Protein AF-A0A6H3NL16-F1 (afdb_monomer_lite)

Sequence (91 aa):
MRSLIVSVFFLVLLSHCTKTNPSYEACERADLDYLACSLVVYQSYAFCSERSSTLSGTTDAKASAKFQCDAERLVGSYLCEDIKKKTCGTK

pLDDT: mean 84.45, std 13.77, range [49.88, 97.88]

Organism: NCBI:txid2484903

Foldseek 3Di:
DVVVVVVVVVVVVVVVVPCDPVLNVQLVVLVVQLVVLLVVLVVQLVVQLVVLVVDPDDPVSSVVSNVVSVVSSVVSNVVSVVSSCVRNVPD

Radius of gyration: 24.75 Å; chains: 1; bounding box: 72×12×55 Å

Structure (mmCIF, N/CA/C/O backbone):
data_AF-A0A6H3NL16-F1
#
_entry.id   AF-A0A6H3NL16-F1
#
loop_
_atom_site.group_PDB
_atom_site.id
_atom_site.type_symbol
_atom_site.label_atom_id
_atom_site.label_alt_id
_atom_site.label_comp_id
_atom_site.label_asym_id
_atom_site.label_entity_id
_atom_site.label_seq_id
_atom_site.pdbx_PDB_ins_code
_atom_site.Cartn_x
_atom_site.Cartn_y
_atom_site.Cartn_z
_atom_site.occupancy
_atom_site.B_iso_or_equiv
_atom_site.auth_seq_id
_atom_site.auth_comp_id
_atom_site.auth_asym_id
_atom_site.auth_atom_id
_atom_site.pdbx_PDB_model_num
ATOM 1 N N . MET A 1 1 ? -52.778 3.114 34.485 1.00 58.16 1 MET A N 1
ATOM 2 C CA . MET A 1 1 ? -51.360 3.001 34.912 1.00 58.16 1 MET A CA 1
ATOM 3 C C . MET A 1 1 ? -50.565 1.963 34.111 1.00 58.16 1 MET A C 1
ATOM 5 O O . MET A 1 1 ? -49.509 2.320 33.616 1.00 58.16 1 MET A O 1
ATOM 9 N N . ARG A 1 2 ? -51.069 0.736 33.876 1.00 65.31 2 ARG A N 1
ATOM 10 C CA . ARG A 1 2 ? -50.381 -0.294 33.055 1.00 65.31 2 ARG A CA 1
ATOM 11 C C . ARG A 1 2 ? -49.961 0.153 31.641 1.00 65.31 2 ARG A C 1
ATOM 13 O O . ARG A 1 2 ? -48.857 -0.164 31.228 1.00 65.31 2 ARG A O 1
ATOM 20 N N . SER A 1 3 ? -50.796 0.921 30.934 1.00 66.75 3 SER A N 1
ATOM 21 C CA . SER A 1 3 ? -50.500 1.360 29.553 1.00 66.75 3 SER A CA 1
ATOM 22 C C . SER A 1 3 ? -49.301 2.323 29.456 1.00 66.75 3 SER A C 1
ATOM 24 O O . SER A 1 3 ? -48.485 2.224 28.544 1.00 66.75 3 SER A O 1
ATOM 26 N N . LEU A 1 4 ? -49.128 3.206 30.450 1.00 71.31 4 LEU A N 1
ATOM 27 C CA . LEU A 1 4 ? -47.989 4.133 30.510 1.00 71.31 4 LEU A CA 1
ATOM 28 C C . LEU A 1 4 ? -46.668 3.400 30.776 1.00 71.31 4 LEU A C 1
ATOM 30 O O . LEU A 1 4 ? -45.652 3.747 30.187 1.00 71.31 4 LEU A O 1
ATOM 34 N N . ILE A 1 5 ? -46.693 2.355 31.607 1.00 75.06 5 ILE A N 1
ATOM 35 C CA . ILE A 1 5 ? -45.505 1.555 31.935 1.00 75.06 5 ILE A CA 1
ATOM 36 C C . ILE A 1 5 ? -44.994 0.817 30.692 1.00 75.06 5 ILE A C 1
ATOM 38 O O . ILE A 1 5 ? -43.796 0.820 30.435 1.00 75.06 5 ILE A O 1
ATOM 42 N N . VAL A 1 6 ? -45.895 0.245 29.886 1.00 72.56 6 VAL A N 1
ATOM 43 C CA . VAL A 1 6 ? -45.532 -0.450 28.638 1.00 72.56 6 VAL A CA 1
ATOM 44 C C . VAL A 1 6 ? -44.947 0.521 27.609 1.00 72.56 6 VAL A C 1
ATOM 46 O O . VAL A 1 6 ? -43.949 0.198 26.973 1.00 72.56 6 VAL A O 1
ATOM 49 N N . SER A 1 7 ? -45.515 1.726 27.492 1.00 74.56 7 SER A N 1
ATOM 50 C CA . SER A 1 7 ? -45.012 2.767 26.584 1.00 74.56 7 SER A CA 1
ATOM 51 C C . SER A 1 7 ? -43.606 3.250 26.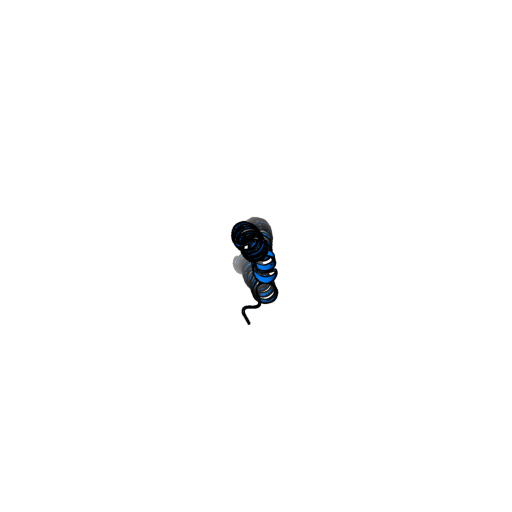969 1.00 74.56 7 SER A C 1
ATOM 53 O O . SER A 1 7 ? -42.714 3.325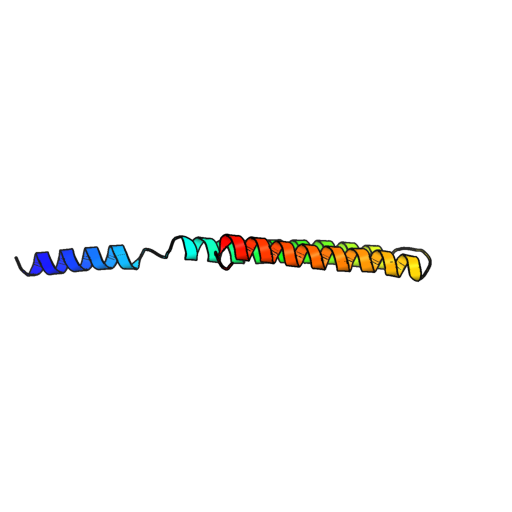 26.124 1.00 74.56 7 SER A O 1
ATOM 55 N N . VAL A 1 8 ? -43.364 3.484 28.265 1.00 77.19 8 VAL A N 1
ATOM 56 C CA . VAL A 1 8 ? -42.035 3.863 28.776 1.00 77.19 8 VAL A CA 1
ATOM 57 C C . VAL A 1 8 ? -41.019 2.736 28.568 1.00 77.19 8 VAL A C 1
ATOM 59 O O . VAL A 1 8 ? -39.892 2.998 28.157 1.00 77.19 8 VAL A O 1
ATOM 62 N N . PHE A 1 9 ? -41.415 1.478 28.776 1.00 75.06 9 PHE A N 1
ATOM 63 C CA . PHE A 1 9 ? -40.534 0.327 28.560 1.00 75.06 9 PHE A CA 1
ATOM 64 C C . PHE A 1 9 ? -40.134 0.171 27.083 1.00 75.06 9 PHE A C 1
ATOM 66 O O . PHE A 1 9 ? -38.976 -0.109 26.775 1.00 75.06 9 PHE A O 1
ATOM 73 N N . PHE A 1 10 ? -41.067 0.424 26.160 1.00 71.88 10 PHE A N 1
ATOM 74 C CA . PHE A 1 10 ? -40.798 0.408 24.720 1.00 71.88 10 PHE A CA 1
ATOM 75 C C . PHE A 1 10 ? -39.831 1.519 24.285 1.00 71.88 10 PHE A C 1
ATOM 77 O O . PHE A 1 10 ? -38.934 1.272 23.481 1.00 71.88 10 PHE A O 1
ATOM 84 N N . LEU A 1 11 ? -39.961 2.725 24.847 1.00 66.56 11 LEU A N 1
ATOM 85 C CA . LEU A 1 11 ? -39.048 3.847 24.587 1.00 66.56 11 LEU A CA 1
ATOM 86 C C . LEU A 1 11 ? -37.617 3.572 25.084 1.00 66.56 11 LEU A C 1
ATOM 88 O O . LEU A 1 11 ? -36.640 3.935 24.424 1.00 66.56 11 LEU A O 1
ATOM 92 N N . VAL A 1 12 ? -37.477 2.880 26.217 1.00 68.12 12 VAL A N 1
ATOM 93 C CA . VAL A 1 12 ? -36.165 2.472 26.744 1.00 68.12 12 VAL A CA 1
ATOM 94 C C . VAL A 1 12 ? -35.525 1.395 25.859 1.00 68.12 12 VAL A C 1
ATOM 96 O O . VAL A 1 12 ? -34.341 1.485 25.550 1.00 68.12 12 VAL A O 1
ATOM 99 N N . LEU A 1 13 ? -36.303 0.432 25.355 1.00 63.47 13 LEU A N 1
ATOM 100 C CA . LEU A 1 13 ? -35.801 -0.580 24.414 1.00 63.47 13 LEU A CA 1
ATOM 101 C C . LEU A 1 13 ? -35.346 0.038 23.079 1.00 63.47 13 LEU A C 1
ATOM 103 O O . LEU A 1 13 ? -34.277 -0.303 22.573 1.00 63.47 13 LEU A O 1
ATOM 107 N N . LEU A 1 14 ? -36.101 1.002 22.543 1.00 60.12 14 LEU A N 1
ATOM 108 C CA . LEU A 1 14 ? -35.741 1.723 21.314 1.00 60.12 14 LEU A CA 1
ATOM 109 C C . LEU A 1 14 ? -34.437 2.524 21.455 1.00 60.12 14 LEU A C 1
ATOM 111 O O . LEU A 1 14 ? -33.633 2.544 20.527 1.00 60.12 14 LEU A O 1
ATOM 115 N N . SER A 1 15 ? -34.187 3.135 22.616 1.00 60.62 15 SER A N 1
ATOM 116 C CA . SER A 1 15 ? -32.954 3.902 22.871 1.00 60.62 15 SER A CA 1
ATOM 117 C C . SER A 1 15 ? -31.713 3.035 23.133 1.00 60.62 15 SER A C 1
ATOM 119 O O . SER A 1 15 ? -30.594 3.551 23.142 1.00 60.62 15 SER A O 1
ATOM 121 N N . HIS A 1 16 ? -31.876 1.724 23.328 1.00 57.25 16 HIS A N 1
ATOM 122 C CA . HIS A 1 16 ? -30.769 0.766 23.436 1.00 57.25 16 HIS A CA 1
ATOM 123 C C . HIS A 1 16 ? -30.501 -0.014 22.142 1.00 57.25 16 HIS A C 1
ATOM 125 O O . HIS A 1 16 ? -29.377 -0.469 21.949 1.00 57.25 16 HIS A O 1
ATOM 131 N N . CYS A 1 17 ? -31.470 -0.115 21.227 1.00 55.56 17 CYS A N 1
ATOM 132 C CA . CYS A 1 17 ? -31.272 -0.769 19.927 1.00 55.56 17 CYS A CA 1
ATOM 133 C C . CYS A 1 17 ? -30.559 0.099 18.879 1.00 55.56 17 CYS A C 1
ATOM 135 O O . CYS A 1 17 ? -29.993 -0.445 17.936 1.00 55.56 17 CYS A O 1
ATOM 137 N N . THR A 1 18 ? -30.562 1.427 19.013 1.00 56.19 18 THR A N 1
ATOM 138 C CA . THR A 1 18 ? -29.912 2.332 18.044 1.00 56.19 18 THR A CA 1
ATOM 139 C C . THR A 1 18 ? -28.427 2.559 18.312 1.00 56.19 18 THR A C 1
ATOM 141 O O . THR A 1 18 ? -27.749 3.196 17.510 1.00 56.19 18 THR A O 1
ATOM 144 N N . LYS A 1 19 ? -27.897 2.048 19.427 1.00 50.06 19 LYS A N 1
ATOM 145 C CA . LYS A 1 19 ? -26.493 2.217 19.791 1.00 50.06 19 L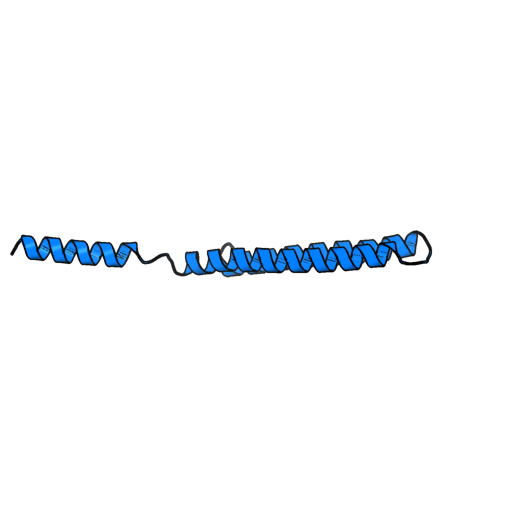YS A CA 1
ATOM 146 C C . LYS A 1 19 ? -25.666 1.121 19.122 1.00 50.06 19 LYS A C 1
ATOM 148 O O . LYS A 1 19 ? -25.302 0.131 19.754 1.00 50.06 19 LYS A O 1
ATOM 153 N N . THR A 1 20 ? -25.375 1.290 17.832 1.00 58.50 20 THR A N 1
ATOM 154 C CA . THR A 1 20 ? -24.235 0.593 17.228 1.00 5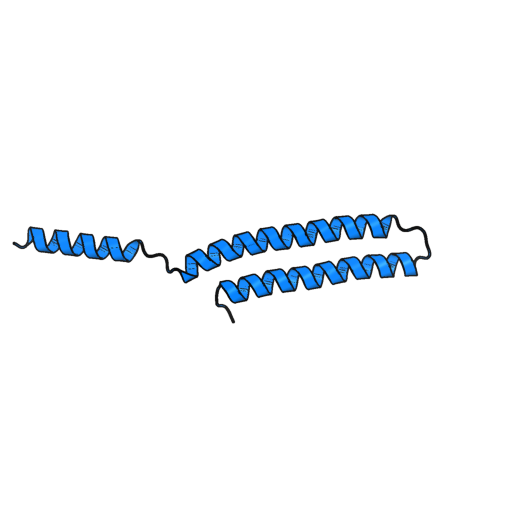8.50 20 THR A CA 1
ATOM 155 C C . THR A 1 20 ? -23.022 0.881 18.108 1.00 58.50 20 THR A C 1
ATOM 157 O O . THR A 1 20 ? -22.809 2.006 18.565 1.00 58.50 20 THR A O 1
ATOM 160 N N . ASN A 1 21 ? -22.284 -0.167 18.473 1.00 64.25 21 ASN A N 1
ATOM 161 C CA . ASN A 1 21 ? -21.104 -0.010 19.312 1.00 64.25 21 ASN A CA 1
ATOM 162 C C . ASN A 1 21 ? -20.186 1.018 18.618 1.00 64.25 21 ASN A C 1
ATOM 164 O O . ASN A 1 21 ? -19.914 0.834 17.435 1.00 64.25 21 ASN A O 1
ATOM 168 N N . PRO A 1 22 ? -19.709 2.085 19.279 1.00 66.81 22 PRO A N 1
ATOM 169 C CA . PRO A 1 22 ? -18.797 3.047 18.651 1.00 66.81 22 PRO A CA 1
ATOM 170 C C . PRO A 1 22 ? -17.545 2.370 18.064 1.00 66.81 22 PRO A C 1
ATOM 172 O O . PRO A 1 22 ? -16.973 2.854 17.095 1.00 66.81 22 PRO A O 1
ATOM 175 N N . SER A 1 23 ? -17.163 1.201 18.592 1.00 70.81 23 SER A N 1
ATOM 176 C CA . SER A 1 23 ? -16.121 0.342 18.018 1.00 70.81 23 SER A CA 1
ATOM 177 C C . SER A 1 23 ? -16.483 -0.241 16.644 1.00 70.81 23 SER A C 1
ATOM 179 O O . SER A 1 23 ? -15.588 -0.502 15.847 1.00 70.81 23 SER A O 1
ATOM 181 N N . TYR A 1 24 ? -17.768 -0.476 16.368 1.00 70.81 24 TYR A N 1
ATOM 182 C CA . TYR A 1 24 ? -18.264 -0.985 15.088 1.00 70.81 24 TYR A CA 1
ATOM 183 C C . TYR A 1 24 ? -18.229 0.106 14.015 1.00 70.81 24 TYR A C 1
ATOM 185 O O . TYR A 1 24 ? -17.660 -0.110 12.953 1.00 70.81 24 TYR A O 1
ATOM 193 N N . GLU A 1 25 ? -18.748 1.298 14.320 1.00 81.00 25 GLU A N 1
ATOM 194 C CA . GLU A 1 25 ? -18.713 2.440 13.392 1.00 81.00 25 GLU A CA 1
ATOM 195 C C . GLU A 1 25 ? -17.268 2.868 13.076 1.00 81.00 25 GLU A C 1
ATOM 197 O O . GLU A 1 25 ? -16.928 3.156 11.929 1.00 81.00 25 GLU A O 1
ATOM 202 N N . ALA A 1 26 ? -16.381 2.836 14.078 1.00 80.19 26 ALA A N 1
ATOM 203 C CA . ALA A 1 26 ? -14.955 3.082 13.875 1.00 80.19 26 ALA A CA 1
ATOM 204 C C . ALA A 1 26 ? -14.307 2.043 12.945 1.00 80.19 26 ALA A C 1
ATOM 206 O O . ALA A 1 26 ? -13.464 2.400 12.124 1.00 80.19 26 ALA A O 1
ATOM 207 N N . CYS A 1 27 ? -14.708 0.773 13.043 1.00 84.44 27 CYS A N 1
ATOM 208 C CA . CYS A 1 27 ? -14.171 -0.285 12.193 1.00 84.44 27 CYS A CA 1
ATOM 209 C C . CYS A 1 27 ? -14.724 -0.221 10.759 1.00 84.44 27 CYS A C 1
ATOM 211 O O . CYS A 1 27 ? -13.965 -0.386 9.811 1.00 84.44 27 CYS A O 1
ATOM 213 N N . GLU A 1 28 ? -16.003 0.119 10.580 1.00 87.06 28 GLU A N 1
ATOM 214 C CA . GLU A 1 28 ? -16.588 0.361 9.253 1.00 87.06 28 GLU A CA 1
ATOM 215 C C . GLU A 1 28 ? -15.878 1.519 8.532 1.00 87.06 28 GLU A C 1
ATOM 217 O O . GLU A 1 28 ? -15.559 1.439 7.344 1.00 87.06 28 GLU A O 1
ATOM 222 N N . ARG A 1 29 ? -15.540 2.585 9.266 1.00 87.50 29 ARG A N 1
ATOM 223 C CA . ARG A 1 29 ? -14.727 3.677 8.719 1.00 87.50 29 ARG A CA 1
ATOM 224 C C . ARG A 1 29 ? -13.298 3.232 8.400 1.00 87.50 29 ARG A C 1
ATOM 226 O O . ARG A 1 29 ? -12.771 3.598 7.354 1.00 87.50 29 ARG A O 1
ATOM 233 N N . ALA A 1 30 ? -12.698 2.399 9.250 1.00 89.50 30 ALA A N 1
ATOM 234 C CA . ALA A 1 30 ? -11.371 1.834 9.012 1.00 89.50 30 ALA A CA 1
ATOM 235 C C . ALA A 1 30 ? -11.315 0.934 7.766 1.00 89.50 30 ALA A C 1
ATOM 237 O O . ALA A 1 30 ? -10.277 0.864 7.112 1.00 89.50 30 ALA A O 1
ATOM 238 N N . ASP A 1 31 ? -12.414 0.259 7.419 1.00 91.31 31 ASP A N 1
ATOM 239 C CA . ASP A 1 31 ? -12.530 -0.507 6.174 1.00 91.31 31 ASP A CA 1
ATOM 240 C C . ASP A 1 31 ? -12.473 0.396 4.939 1.00 91.31 31 ASP A C 1
ATOM 242 O O . ASP A 1 31 ? -11.754 0.097 3.981 1.00 91.31 31 ASP A O 1
ATOM 246 N N . LEU A 1 32 ? -13.176 1.530 4.972 1.00 92.88 32 LEU A N 1
ATOM 247 C CA . LEU A 1 32 ? -13.097 2.547 3.920 1.00 92.88 32 LEU A CA 1
ATOM 248 C C . LEU A 1 32 ? -11.686 3.142 3.816 1.00 92.88 32 LEU A C 1
ATOM 250 O O . LEU A 1 32 ? -11.154 3.263 2.711 1.00 92.88 32 LEU A O 1
ATOM 254 N N . ASP A 1 33 ? -11.055 3.449 4.950 1.00 93.06 33 ASP A N 1
ATOM 255 C CA . ASP A 1 33 ? -9.683 3.966 4.986 1.00 93.06 33 ASP A CA 1
ATOM 256 C C . ASP A 1 33 ? -8.672 2.935 4.456 1.00 93.06 33 ASP A C 1
ATOM 258 O O . ASP A 1 33 ? -7.746 3.286 3.722 1.00 93.06 33 ASP A O 1
ATOM 262 N N . TYR A 1 34 ? -8.868 1.646 4.753 1.00 94.81 34 TYR A N 1
ATOM 263 C CA . TYR A 1 34 ? -8.073 0.553 4.191 1.00 94.81 34 TYR A CA 1
ATOM 264 C C . TYR A 1 34 ? -8.213 0.466 2.667 1.00 94.81 34 TYR A C 1
ATOM 266 O O . TYR A 1 34 ? -7.213 0.323 1.957 1.00 94.81 34 TYR A O 1
ATOM 274 N N . LEU A 1 35 ? -9.435 0.583 2.139 1.00 96.19 35 LEU A N 1
ATOM 275 C CA . LEU A 1 35 ? -9.677 0.598 0.694 1.00 96.19 35 LEU A CA 1
ATOM 276 C C . LEU A 1 35 ? -9.003 1.802 0.024 1.00 96.19 35 LEU A C 1
ATOM 278 O O . LEU A 1 35 ? -8.346 1.643 -1.002 1.00 96.19 35 LEU A O 1
ATOM 282 N N . ALA A 1 36 ? -9.090 2.989 0.623 1.00 97.25 36 ALA A N 1
ATOM 283 C CA . ALA A 1 36 ? -8.408 4.175 0.111 1.00 97.25 36 ALA A CA 1
ATOM 284 C C . ALA A 1 36 ? -6.878 4.011 0.140 1.00 97.25 36 ALA A C 1
ATOM 286 O O . ALA A 1 36 ? -6.201 4.272 -0.854 1.00 97.25 36 ALA A O 1
ATOM 287 N N . CYS A 1 37 ? -6.332 3.520 1.254 1.00 96.94 37 CYS A N 1
ATOM 288 C CA . CYS A 1 37 ? -4.902 3.268 1.417 1.00 96.94 37 CYS A CA 1
ATOM 289 C C . CYS A 1 37 ? -4.388 2.246 0.392 1.00 96.94 37 CYS A C 1
ATOM 291 O O . CYS A 1 37 ? -3.409 2.501 -0.310 1.00 96.94 37 CYS A O 1
ATOM 293 N N . SER A 1 38 ? -5.084 1.116 0.244 1.00 96.88 38 SER A N 1
ATOM 294 C CA . SER A 1 38 ? -4.720 0.073 -0.720 1.00 96.88 38 SER A CA 1
ATOM 295 C C . SER A 1 38 ? -4.800 0.561 -2.168 1.00 96.88 38 SER A C 1
ATOM 297 O O . SER A 1 38 ? -3.918 0.229 -2.962 1.00 96.88 38 SER A O 1
ATOM 299 N N . LEU A 1 39 ? -5.779 1.407 -2.505 1.00 97.81 39 LEU A N 1
ATOM 300 C CA . LEU A 1 39 ? -5.871 2.037 -3.822 1.00 97.81 39 LEU A CA 1
ATOM 301 C C . LEU A 1 39 ? -4.657 2.933 -4.106 1.00 97.81 39 LEU A C 1
ATOM 303 O O . LEU A 1 39 ? -4.065 2.834 -5.180 1.00 97.81 39 LEU A O 1
ATOM 307 N N . VAL A 1 40 ? -4.249 3.763 -3.140 1.00 97.69 40 VAL A N 1
ATOM 308 C CA . VAL A 1 40 ? -3.070 4.636 -3.276 1.00 97.69 40 VAL A CA 1
ATOM 309 C C . VAL A 1 40 ? -1.792 3.814 -3.447 1.00 97.69 40 VAL A C 1
ATOM 311 O O . VAL A 1 40 ? -1.006 4.101 -4.347 1.00 97.69 40 VAL A O 1
ATOM 314 N N . VAL A 1 41 ? -1.604 2.766 -2.637 1.00 97.88 41 VAL A N 1
ATOM 315 C CA . VAL A 1 41 ? -0.455 1.847 -2.741 1.00 97.88 41 VAL A CA 1
ATOM 316 C C . VAL A 1 41 ? -0.428 1.141 -4.098 1.00 97.88 41 VAL A C 1
ATOM 318 O O . VAL A 1 41 ? 0.629 0.975 -4.705 1.00 97.88 41 VAL A O 1
ATOM 321 N N . TYR A 1 42 ? -1.588 0.728 -4.606 1.00 97.06 42 TYR A N 1
ATOM 322 C CA . TYR A 1 42 ? -1.674 0.116 -5.926 1.00 97.06 42 TYR A CA 1
ATOM 323 C C . TYR A 1 42 ? -1.329 1.111 -7.039 1.00 97.06 42 TYR A C 1
ATOM 325 O O . TYR A 1 42 ? -0.611 0.769 -7.977 1.00 97.06 42 TYR A O 1
ATOM 333 N N . GLN A 1 43 ? -1.809 2.349 -6.939 1.00 97.69 43 GLN A N 1
ATOM 334 C CA . GLN A 1 43 ? -1.579 3.365 -7.958 1.00 97.69 43 GLN A CA 1
ATOM 335 C C . GLN A 1 43 ? -0.119 3.839 -7.982 1.00 97.69 43 GLN A C 1
ATOM 337 O O . GLN A 1 43 ? 0.453 4.000 -9.062 1.00 97.69 43 GLN A O 1
ATOM 342 N N . SER A 1 44 ? 0.514 3.988 -6.813 1.00 96.44 44 SER A N 1
ATOM 343 C CA . SER A 1 44 ? 1.948 4.278 -6.719 1.00 96.44 44 SER A CA 1
ATOM 344 C C . SER A 1 44 ? 2.788 3.128 -7.276 1.00 96.44 44 SER A C 1
ATOM 346 O O . SER A 1 44 ? 3.710 3.367 -8.057 1.00 96.44 44 SER A O 1
ATOM 348 N N . TYR A 1 45 ? 2.417 1.880 -6.967 1.00 97.19 45 TYR A N 1
ATOM 349 C CA . TYR A 1 45 ? 3.039 0.698 -7.553 1.00 97.19 45 TYR A CA 1
ATOM 350 C C . TYR A 1 45 ? 2.919 0.676 -9.075 1.00 97.19 45 TYR A C 1
ATOM 352 O O . TYR A 1 45 ? 3.916 0.450 -9.754 1.00 97.19 45 TYR A O 1
ATOM 360 N N . ALA A 1 46 ? 1.723 0.907 -9.620 1.00 96.88 46 ALA A N 1
ATOM 361 C CA . ALA A 1 46 ? 1.489 0.887 -11.060 1.00 96.88 46 ALA A CA 1
ATOM 362 C C . ALA A 1 46 ? 2.378 1.916 -11.770 1.00 96.88 46 ALA A C 1
ATOM 364 O O . ALA A 1 46 ? 3.086 1.569 -12.714 1.00 96.88 46 ALA A O 1
ATOM 365 N N . PHE A 1 47 ? 2.431 3.141 -11.242 1.00 96.00 47 PHE A N 1
ATOM 366 C CA . PHE A 1 47 ? 3.302 4.192 -11.758 1.00 96.00 47 PHE A CA 1
ATOM 367 C C . PHE A 1 47 ? 4.792 3.821 -11.668 1.00 96.00 47 PHE A C 1
ATOM 369 O O . PHE A 1 47 ? 5.538 3.976 -12.637 1.00 96.00 47 PHE A O 1
ATOM 376 N N . CYS A 1 48 ? 5.238 3.290 -10.527 1.00 95.94 48 CYS A N 1
ATOM 377 C CA . CYS A 1 48 ? 6.617 2.838 -10.339 1.00 95.94 48 CYS A CA 1
ATOM 378 C C . CYS A 1 48 ? 6.970 1.684 -11.292 1.00 95.94 48 CYS A C 1
ATOM 380 O O . CYS A 1 48 ? 8.019 1.690 -11.939 1.00 95.94 48 CYS A O 1
ATOM 382 N N . SER A 1 49 ? 6.081 0.699 -11.427 1.00 93.94 49 SER A N 1
ATOM 383 C CA . SER A 1 49 ? 6.265 -0.456 -12.303 1.00 93.94 49 SER A CA 1
ATOM 384 C C . SER A 1 49 ? 6.315 -0.034 -13.771 1.00 93.94 49 SER A C 1
ATOM 386 O O . SER A 1 49 ? 7.125 -0.560 -14.531 1.00 93.94 49 SER A O 1
ATOM 388 N N . GLU A 1 50 ? 5.482 0.918 -14.184 1.00 93.69 50 GLU A N 1
ATOM 389 C CA . GLU A 1 50 ? 5.524 1.465 -15.538 1.00 93.69 50 GLU A CA 1
ATOM 390 C C . GLU A 1 50 ? 6.855 2.184 -15.780 1.00 93.69 50 GLU A C 1
ATOM 392 O O . GLU A 1 50 ? 7.565 1.871 -16.737 1.00 93.69 50 GLU A O 1
ATOM 397 N N . ARG A 1 51 ? 7.286 3.048 -14.854 1.00 91.69 51 ARG A N 1
ATOM 398 C CA . ARG A 1 51 ? 8.585 3.721 -14.969 1.00 91.69 51 ARG A CA 1
ATOM 399 C C . ARG A 1 51 ? 9.760 2.755 -15.003 1.00 91.69 51 ARG A C 1
ATOM 401 O O . ARG A 1 51 ? 10.638 2.913 -15.851 1.00 91.69 51 ARG A O 1
ATOM 408 N N . SER A 1 52 ? 9.765 1.737 -14.147 1.00 90.50 52 SER A N 1
ATOM 409 C CA . SER A 1 52 ? 10.831 0.732 -14.143 1.00 90.50 52 SER A CA 1
ATOM 410 C C . SER A 1 52 ? 10.862 -0.090 -15.431 1.00 90.50 52 SER A C 1
ATOM 412 O O . SER A 1 52 ? 11.941 -0.443 -15.900 1.00 90.50 52 SER A O 1
ATOM 414 N N . SER A 1 53 ? 9.710 -0.317 -16.073 1.00 86.88 53 SER A N 1
ATOM 415 C CA . SER A 1 53 ? 9.656 -0.973 -17.386 1.00 86.88 53 SER A CA 1
ATOM 416 C C . SER A 1 53 ? 10.264 -0.123 -18.511 1.00 86.88 53 SER A C 1
ATOM 418 O O . SER A 1 53 ? 10.845 -0.670 -19.451 1.00 86.88 53 SER A O 1
ATOM 420 N N . THR A 1 54 ? 10.195 1.207 -18.386 1.00 89.31 54 THR A N 1
ATOM 421 C CA . THR A 1 54 ? 10.764 2.164 -19.353 1.00 89.31 54 THR A CA 1
ATOM 422 C C . THR A 1 54 ? 12.232 2.519 -19.102 1.00 89.31 54 THR A C 1
ATOM 424 O O . THR A 1 54 ? 12.832 3.213 -19.922 1.00 89.31 54 THR A O 1
ATOM 427 N N . LEU A 1 55 ? 12.836 2.056 -17.998 1.00 87.31 55 LEU A N 1
ATOM 428 C CA . LEU A 1 55 ? 14.248 2.315 -17.698 1.00 87.31 55 LEU A CA 1
ATOM 429 C C . LEU A 1 55 ? 15.152 1.731 -18.790 1.00 87.31 55 LEU A C 1
ATOM 431 O O . LEU A 1 55 ? 15.148 0.531 -19.050 1.00 87.31 55 LEU A O 1
ATOM 435 N N . SER A 1 56 ? 15.982 2.571 -19.397 1.00 80.38 56 SER A N 1
ATOM 436 C CA . SER A 1 56 ? 17.052 2.134 -20.297 1.00 80.38 56 SER A CA 1
ATOM 437 C C . SER A 1 56 ? 18.262 1.688 -19.473 1.00 80.38 56 SER A C 1
ATOM 439 O O . SER A 1 56 ? 18.729 2.434 -18.617 1.00 80.38 56 SER A O 1
ATOM 441 N N . GLY A 1 57 ? 18.783 0.481 -19.707 1.00 84.38 57 GLY A N 1
ATOM 442 C CA . GLY A 1 57 ? 19.904 -0.060 -18.932 1.00 84.38 57 GLY A CA 1
ATOM 443 C C . GLY A 1 57 ? 20.056 -1.575 -19.050 1.00 84.38 57 GLY A C 1
ATOM 444 O O . GLY A 1 57 ? 19.385 -2.214 -19.866 1.00 84.38 57 GLY A O 1
ATOM 445 N N . THR A 1 58 ? 20.944 -2.144 -18.230 1.00 87.44 58 THR A N 1
ATOM 446 C CA . THR A 1 58 ? 21.151 -3.596 -18.134 1.00 87.44 58 THR A CA 1
ATOM 447 C C . THR A 1 58 ? 19.921 -4.295 -17.554 1.00 87.44 58 THR A C 1
ATOM 449 O O . THR A 1 58 ? 19.104 -3.686 -16.857 1.00 87.44 58 THR A O 1
ATOM 452 N N . THR A 1 59 ? 19.787 -5.595 -17.819 1.00 89.00 59 THR A N 1
ATOM 453 C CA . THR A 1 59 ? 18.707 -6.425 -17.262 1.00 89.00 59 THR A CA 1
ATOM 454 C C . THR A 1 59 ? 18.665 -6.350 -15.735 1.00 89.00 59 THR A C 1
ATOM 456 O O . THR A 1 59 ? 17.586 -6.223 -15.162 1.00 89.00 59 THR A O 1
ATOM 459 N N . ASP A 1 60 ? 19.831 -6.326 -15.087 1.00 89.88 60 ASP A N 1
ATOM 460 C CA . ASP A 1 60 ? 19.948 -6.244 -13.628 1.00 89.88 60 ASP A CA 1
ATOM 461 C C . ASP A 1 60 ? 19.448 -4.904 -13.073 1.00 89.88 60 ASP A C 1
ATOM 463 O O . ASP A 1 60 ? 18.794 -4.873 -12.033 1.00 89.88 60 ASP A O 1
ATOM 467 N N . ALA A 1 61 ? 19.684 -3.797 -13.789 1.00 89.06 61 ALA A N 1
ATOM 468 C CA . ALA A 1 61 ? 19.186 -2.476 -13.404 1.00 89.06 61 ALA A CA 1
ATOM 469 C C . ALA A 1 61 ? 17.658 -2.365 -13.547 1.00 89.06 61 ALA A C 1
ATOM 471 O O . ALA A 1 61 ? 16.989 -1.754 -12.715 1.00 89.06 61 A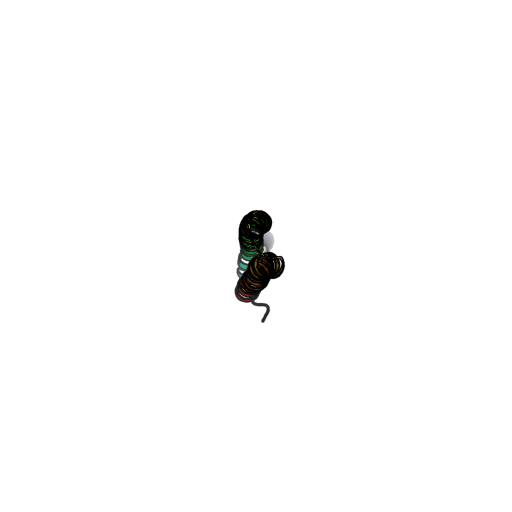LA A O 1
ATOM 472 N N . LYS A 1 62 ? 17.083 -2.987 -14.584 1.00 89.56 62 LYS A N 1
ATOM 473 C CA . LYS A 1 62 ? 15.622 -3.079 -14.743 1.00 89.56 62 LYS A CA 1
ATOM 474 C C . LYS A 1 62 ? 14.995 -3.944 -13.651 1.00 89.56 62 LYS A C 1
ATOM 476 O O . LYS A 1 62 ? 13.959 -3.582 -13.096 1.00 89.56 62 LYS A O 1
ATOM 481 N N . ALA A 1 63 ? 15.627 -5.074 -13.334 1.00 91.31 63 ALA A N 1
ATOM 482 C CA . ALA A 1 63 ? 15.163 -5.979 -12.293 1.00 91.31 63 ALA A CA 1
ATOM 483 C C . ALA A 1 63 ? 15.197 -5.309 -10.914 1.00 91.31 63 ALA A C 1
ATOM 485 O O . ALA A 1 63 ? 14.192 -5.344 -10.210 1.00 91.31 63 ALA A O 1
ATOM 486 N N . SER A 1 64 ? 16.300 -4.648 -10.547 1.00 93.38 64 SER A N 1
ATOM 487 C CA . SER A 1 64 ? 16.422 -3.967 -9.252 1.00 93.38 64 SER A CA 1
ATOM 488 C C . SER A 1 64 ? 15.393 -2.846 -9.079 1.00 93.38 64 SER A C 1
ATOM 490 O O . SER A 1 64 ? 14.758 -2.758 -8.029 1.00 93.38 64 SER A O 1
ATOM 492 N N . ALA A 1 65 ? 15.149 -2.052 -10.126 1.00 93.25 65 ALA A N 1
ATOM 493 C CA . ALA A 1 65 ? 14.124 -1.013 -10.106 1.00 93.25 65 ALA A CA 1
ATOM 494 C C . ALA A 1 65 ? 12.711 -1.593 -9.932 1.00 93.25 65 ALA A C 1
ATOM 496 O O . ALA A 1 65 ? 11.916 -1.065 -9.157 1.00 93.25 65 ALA A O 1
ATOM 497 N N . LYS A 1 66 ? 12.397 -2.709 -10.604 1.00 93.81 66 LYS A N 1
ATOM 498 C CA . LYS A 1 66 ? 11.115 -3.399 -10.415 1.00 93.81 66 LYS A CA 1
ATOM 499 C C . LYS A 1 66 ? 10.976 -3.964 -8.997 1.00 93.81 66 LYS A C 1
ATOM 501 O O . LYS A 1 66 ? 9.925 -3.793 -8.381 1.00 93.81 66 LYS A O 1
ATOM 506 N N . PHE A 1 67 ? 12.037 -4.578 -8.468 1.00 95.81 67 PHE A N 1
ATOM 507 C CA . PHE A 1 67 ? 12.071 -5.103 -7.101 1.00 95.81 67 PHE A CA 1
ATOM 508 C C . PHE A 1 67 ? 11.781 -4.023 -6.060 1.00 95.81 67 PHE A C 1
ATOM 510 O O . PHE A 1 67 ? 11.068 -4.290 -5.095 1.00 95.81 67 PHE A O 1
ATOM 517 N N . GLN A 1 68 ? 12.283 -2.804 -6.263 1.00 96.00 68 GLN A N 1
ATOM 518 C CA . GLN A 1 68 ? 11.974 -1.684 -5.380 1.00 96.00 68 GLN A CA 1
ATOM 519 C C . GLN A 1 68 ? 10.469 -1.370 -5.372 1.00 96.00 68 GLN A C 1
ATOM 521 O O . GLN A 1 68 ? 9.878 -1.274 -4.298 1.00 96.00 68 GLN A O 1
ATOM 526 N N . CYS A 1 69 ? 9.829 -1.301 -6.544 1.00 96.69 69 CYS A N 1
ATOM 527 C CA . CYS A 1 69 ? 8.383 -1.083 -6.635 1.00 96.69 69 CYS A CA 1
ATOM 528 C C . CYS A 1 69 ? 7.588 -2.195 -5.927 1.00 96.69 69 CYS A C 1
ATOM 530 O O . CYS A 1 69 ? 6.633 -1.918 -5.200 1.00 96.69 69 CYS A O 1
ATOM 532 N N . ASP A 1 70 ? 7.976 -3.460 -6.126 1.00 97.06 70 ASP A N 1
ATOM 533 C CA . ASP A 1 70 ? 7.316 -4.604 -5.485 1.00 97.06 70 ASP A CA 1
ATOM 534 C C . ASP A 1 70 ? 7.480 -4.567 -3.950 1.00 97.06 70 ASP A C 1
ATOM 536 O O . ASP A 1 70 ? 6.533 -4.880 -3.221 1.00 97.06 70 ASP A O 1
ATOM 540 N N . ALA A 1 71 ? 8.645 -4.134 -3.454 1.00 97.50 71 ALA A N 1
ATOM 541 C CA . ALA A 1 71 ? 8.913 -3.977 -2.026 1.00 97.50 71 ALA A CA 1
ATOM 542 C C . ALA A 1 71 ? 8.085 -2.842 -1.403 1.00 97.50 71 ALA A C 1
ATOM 544 O O . ALA A 1 71 ? 7.462 -3.038 -0.359 1.00 97.50 71 ALA A O 1
ATOM 545 N N . GLU A 1 72 ? 8.022 -1.679 -2.055 1.00 96.38 72 GLU A N 1
ATOM 546 C CA . GLU A 1 72 ? 7.205 -0.543 -1.608 1.00 96.38 72 GLU A CA 1
ATOM 547 C C . GLU A 1 72 ? 5.720 -0.913 -1.548 1.00 96.38 72 GLU A C 1
ATOM 549 O O . GLU A 1 72 ? 5.044 -0.604 -0.563 1.00 96.38 72 GLU A O 1
ATOM 554 N N . ARG A 1 73 ? 5.223 -1.654 -2.549 1.00 97.38 73 ARG A N 1
ATOM 555 C CA . ARG A 1 73 ? 3.853 -2.178 -2.542 1.00 97.38 73 ARG A CA 1
ATOM 556 C C . ARG A 1 73 ? 3.605 -3.071 -1.330 1.00 97.38 73 ARG A C 1
ATOM 558 O O . ARG A 1 73 ? 2.599 -2.902 -0.650 1.00 97.38 73 ARG A O 1
ATOM 565 N N . LEU A 1 74 ? 4.511 -4.012 -1.063 1.00 97.56 74 LEU A N 1
ATOM 566 C CA . LEU A 1 74 ? 4.376 -4.957 0.045 1.00 97.56 74 LEU A CA 1
ATOM 567 C C . LEU A 1 74 ? 4.332 -4.233 1.399 1.00 97.56 74 LEU A C 1
ATOM 569 O O . LEU A 1 74 ? 3.433 -4.480 2.201 1.00 97.56 74 LEU A O 1
ATOM 573 N N . VAL A 1 75 ? 5.269 -3.312 1.633 1.00 97.69 75 VAL A N 1
ATOM 574 C CA . VAL A 1 75 ? 5.321 -2.508 2.864 1.00 97.69 75 VAL A CA 1
ATOM 575 C C . VAL A 1 75 ? 4.064 -1.650 3.007 1.00 97.69 75 VAL A C 1
ATOM 577 O O . VAL A 1 75 ? 3.468 -1.612 4.083 1.00 97.69 75 VAL A O 1
ATOM 580 N N . GLY A 1 76 ? 3.625 -1.008 1.922 1.00 96.75 76 GLY A N 1
ATOM 581 C CA . GLY A 1 76 ? 2.398 -0.217 1.900 1.00 96.75 76 GLY A CA 1
ATOM 582 C C . GLY A 1 76 ? 1.164 -1.043 2.265 1.00 96.75 76 GLY A C 1
ATOM 583 O O . GLY A 1 76 ? 0.373 -0.620 3.105 1.00 96.75 76 GLY A O 1
ATOM 584 N N . SER A 1 77 ? 1.019 -2.248 1.705 1.00 95.62 77 SER A N 1
ATOM 585 C CA . SER A 1 77 ? -0.094 -3.147 2.033 1.00 95.62 77 SER A CA 1
ATOM 586 C C . SER A 1 77 ? -0.109 -3.539 3.513 1.00 95.62 77 SER A C 1
ATOM 588 O O . SER A 1 77 ? -1.161 -3.451 4.148 1.00 95.62 77 SER A O 1
ATOM 590 N N . TYR A 1 78 ? 1.046 -3.896 4.087 1.00 96.69 78 TYR A N 1
ATOM 591 C CA . TYR A 1 78 ? 1.142 -4.196 5.519 1.00 96.69 78 TYR A CA 1
ATOM 592 C C . TYR A 1 78 ? 0.797 -2.991 6.395 1.00 96.69 78 TYR A C 1
ATOM 594 O O . TYR A 1 78 ? 0.119 -3.152 7.408 1.00 96.69 78 TYR A O 1
ATOM 602 N N . LEU A 1 79 ? 1.220 -1.787 6.002 1.00 96.19 79 LEU A N 1
ATOM 603 C CA . LEU A 1 79 ? 0.879 -0.562 6.720 1.00 96.19 79 LEU A CA 1
ATOM 604 C C . LEU A 1 79 ? -0.636 -0.314 6.716 1.00 96.19 79 LEU A C 1
ATOM 606 O O . LEU A 1 79 ? -1.206 -0.050 7.773 1.00 96.19 79 LEU A O 1
ATOM 610 N N . CYS A 1 80 ? -1.296 -0.438 5.559 1.00 95.56 80 CYS A N 1
ATOM 611 C CA . CYS A 1 80 ? -2.749 -0.282 5.468 1.00 95.56 80 CYS A CA 1
ATOM 612 C C . CYS A 1 80 ? -3.481 -1.294 6.369 1.00 95.56 80 CYS A C 1
ATOM 614 O O . CYS A 1 80 ? -4.424 -0.933 7.076 1.00 95.56 80 CYS A O 1
ATOM 616 N N . GLU A 1 81 ? -3.045 -2.559 6.374 1.00 94.19 81 GLU A N 1
ATOM 617 C CA . GLU A 1 81 ? -3.625 -3.590 7.242 1.00 94.19 81 GLU A CA 1
ATOM 618 C C . GLU A 1 81 ? -3.406 -3.313 8.731 1.00 94.19 81 GLU A C 1
ATOM 620 O O . GLU A 1 81 ? -4.323 -3.497 9.529 1.00 94.19 81 GLU A O 1
ATOM 625 N N . ASP A 1 82 ? -2.205 -2.886 9.116 1.00 94.50 82 ASP A N 1
ATOM 626 C CA . ASP A 1 82 ? -1.864 -2.585 10.506 1.00 94.50 82 ASP A CA 1
ATOM 627 C C . ASP A 1 82 ? -2.688 -1.405 11.042 1.00 94.50 82 ASP A C 1
ATOM 629 O O . ASP A 1 82 ? -3.217 -1.471 12.153 1.00 94.50 82 ASP A O 1
ATOM 633 N N . ILE A 1 83 ? -2.895 -0.365 10.225 1.00 90.81 83 ILE A N 1
ATOM 634 C CA . ILE A 1 83 ? -3.792 0.753 10.552 1.00 90.81 83 ILE A CA 1
ATOM 635 C C . ILE A 1 83 ? -5.211 0.236 10.807 1.00 90.81 83 ILE A C 1
ATOM 637 O O . ILE A 1 83 ? -5.788 0.527 11.855 1.00 90.81 83 ILE A O 1
ATOM 641 N N . LYS A 1 84 ? -5.761 -0.580 9.899 1.00 90.88 84 LYS A N 1
ATOM 642 C CA . LYS A 1 84 ? -7.103 -1.154 10.065 1.00 90.88 84 LYS A CA 1
ATOM 643 C C . LYS A 1 84 ? -7.211 -1.999 11.338 1.00 90.88 84 LYS A C 1
ATOM 645 O O . LYS A 1 84 ? -8.146 -1.811 12.114 1.00 90.88 84 LYS A O 1
ATOM 650 N N . LYS A 1 85 ? -6.255 -2.902 11.583 1.00 89.75 85 LYS A N 1
ATOM 651 C CA . LYS A 1 85 ? -6.232 -3.771 12.776 1.00 89.75 85 LYS A CA 1
ATOM 652 C C . LYS A 1 85 ? -6.205 -2.961 14.069 1.00 89.75 85 LYS A C 1
ATOM 654 O O . LYS A 1 85 ? -6.969 -3.252 14.990 1.00 89.75 85 LYS A O 1
ATOM 659 N N . LYS A 1 86 ? -5.378 -1.912 14.116 1.00 88.75 86 LYS A N 1
ATOM 660 C CA . LYS A 1 86 ? -5.301 -0.983 15.252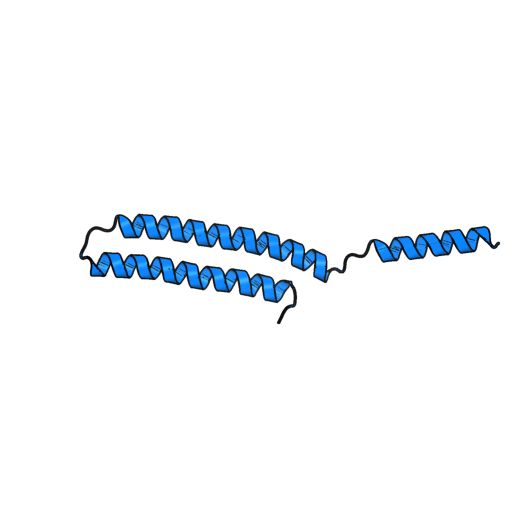 1.00 88.75 86 LYS A CA 1
ATOM 661 C C . LYS A 1 86 ? -6.627 -0.266 15.491 1.00 88.75 86 LYS A C 1
ATOM 663 O O . LYS A 1 86 ? -7.050 -0.173 16.641 1.00 88.75 86 LYS A O 1
ATOM 668 N N . THR A 1 87 ? -7.297 0.188 14.434 1.00 85.69 87 THR A N 1
ATOM 669 C CA . THR A 1 87 ? -8.576 0.907 14.544 1.00 85.69 87 THR A CA 1
ATOM 670 C C . THR A 1 87 ? -9.738 -0.014 14.929 1.00 85.69 87 THR A C 1
ATOM 672 O O . THR A 1 87 ? -10.569 0.363 15.750 1.00 85.69 87 THR A O 1
ATOM 675 N N . CYS A 1 88 ? -9.775 -1.243 14.408 1.00 82.75 88 CYS A N 1
ATOM 676 C CA . CYS A 1 88 ? -10.811 -2.232 14.726 1.00 82.75 88 CYS A CA 1
ATOM 677 C C . CYS A 1 88 ? -10.589 -2.966 16.064 1.00 82.75 88 CYS A C 1
ATOM 679 O O . CYS A 1 88 ? -11.441 -3.749 16.480 1.00 82.75 88 CYS A O 1
ATOM 681 N N . GLY A 1 89 ? -9.456 -2.752 16.744 1.00 71.25 89 GLY A N 1
ATOM 682 C CA . GLY A 1 89 ? -9.148 -3.387 18.032 1.00 71.25 89 GLY A CA 1
ATOM 683 C C . GLY A 1 89 ? -8.808 -4.881 17.948 1.00 71.25 89 GLY A C 1
ATOM 684 O O . GLY A 1 89 ? -8.679 -5.538 18.982 1.00 71.25 89 GLY A O 1
ATOM 685 N N . THR A 1 90 ? -8.630 -5.423 16.743 1.00 62.31 90 THR A N 1
ATOM 686 C CA . THR A 1 90 ? -8.139 -6.787 16.523 1.00 62.31 90 THR A CA 1
ATOM 687 C C . THR A 1 90 ? -6.618 -6.780 16.680 1.00 62.31 90 THR A C 1
ATOM 689 O O . THR A 1 90 ? -5.898 -6.528 15.713 1.00 62.31 90 THR A O 1
ATOM 692 N N . LYS A 1 91 ? -6.144 -6.957 17.918 1.00 49.88 91 LYS A N 1
ATOM 693 C CA . LYS A 1 91 ? -4.725 -7.211 18.212 1.00 49.88 91 LYS A CA 1
ATOM 694 C C . LYS A 1 91 ? -4.305 -8.593 17.732 1.00 49.88 91 LYS A C 1
ATOM 696 O O . LYS A 1 91 ? -5.104 -9.535 17.928 1.00 49.88 91 LYS A O 1
#

Secondary structure (DSSP, 8-state):
-HHHHHHHHHHHHHHHHS---HHHHHHHHHHHHHHHHHHHHHHHHHHHHHHHHH--S-HHHHHHHHHHHHHHHHHHHHHHHHHHHHHHT--